Protein AF-A0A9X8M8G6-F1 (afdb_monomer_lite)

Radius of gyration: 17.36 Å; chains: 1; bounding box: 54×29×39 Å

Secondary structure (DSSP, 8-state):
---------------GGG---HHHHHHHHHHHHHHHTT--GGG--HHHHHHHHHHHHS--GGG-GGGTTS-HHHHHHHHHHHHHHHHHHHHH-----

Organism: NCBI:txid243924

pLDDT: mean 77.31, std 19.83, range [33.53, 93.44]

Foldseek 3Di:
DDDDDDDDPDPPDDPPVPCPDLVNLLVVVLVQLCVVVVHDPVPQFLVNLVVSLVCLVVDDQVVGPVCPPPDPVSSVVSSVVNNVVSVVCSVVDDPPD

Structure (mmCIF, N/CA/C/O backbone):
data_AF-A0A9X8M8G6-F1
#
_entry.id   AF-A0A9X8M8G6-F1
#
loop_
_atom_site.group_PDB
_atom_site.id
_atom_site.type_symbol
_atom_site.label_atom_id
_atom_site.label_alt_id
_atom_site.label_comp_id
_atom_site.label_asym_id
_atom_site.label_entity_id
_atom_site.label_seq_id
_atom_site.pdbx_PDB_ins_code
_atom_site.Cartn_x
_atom_site.Cartn_y
_atom_site.Cartn_z
_atom_site.occupancy
_atom_site.B_iso_or_equiv
_atom_site.auth_seq_id
_atom_site.auth_comp_id
_atom_site.auth_asym_id
_atom_site.auth_atom_id
_atom_site.pdbx_PDB_model_num
ATOM 1 N N . MET A 1 1 ? 42.079 -5.657 25.293 1.00 33.53 1 MET A N 1
ATOM 2 C CA . MET A 1 1 ? 41.922 -4.763 24.127 1.00 33.53 1 MET A CA 1
ATOM 3 C C . MET A 1 1 ? 40.610 -5.109 23.452 1.00 33.53 1 MET A C 1
ATOM 5 O O . MET A 1 1 ? 40.441 -6.247 23.036 1.00 33.53 1 MET A O 1
ATOM 9 N N . SER A 1 2 ? 39.675 -4.165 23.430 1.00 33.66 2 SER A N 1
ATOM 10 C CA . SER A 1 2 ? 38.363 -4.302 22.796 1.00 33.66 2 SER A CA 1
ATOM 11 C C . SER A 1 2 ? 38.504 -4.047 21.295 1.00 33.66 2 SER A C 1
ATOM 13 O O . SER A 1 2 ? 38.866 -2.939 20.911 1.00 33.66 2 SER A O 1
ATOM 15 N N . TYR A 1 3 ? 38.230 -5.040 20.449 1.00 37.53 3 TYR A N 1
ATOM 16 C CA . TYR A 1 3 ? 38.092 -4.819 19.007 1.00 37.53 3 TYR A CA 1
ATOM 17 C C . TYR A 1 3 ? 36.616 -4.569 18.698 1.00 37.53 3 TYR A C 1
ATOM 19 O O . TYR A 1 3 ? 35.810 -5.491 18.608 1.00 37.53 3 TYR A O 1
ATOM 27 N N . LEU A 1 4 ? 36.275 -3.283 18.620 1.00 39.28 4 LEU A N 1
ATOM 28 C CA . LEU A 1 4 ? 35.002 -2.783 18.116 1.00 39.28 4 LEU A CA 1
ATOM 29 C C . LEU A 1 4 ? 34.880 -3.044 16.606 1.00 39.28 4 LEU A C 1
ATOM 31 O O . LEU A 1 4 ? 35.831 -2.870 15.849 1.00 39.28 4 LEU A O 1
ATOM 35 N N . HIS A 1 5 ? 33.668 -3.446 16.232 1.00 37.75 5 HIS A N 1
ATOM 36 C CA . HIS A 1 5 ? 33.024 -3.492 14.919 1.00 37.75 5 HIS A CA 1
ATOM 37 C C . HIS A 1 5 ? 33.732 -2.814 13.734 1.00 37.75 5 HIS A C 1
ATOM 39 O O . HIS A 1 5 ? 33.836 -1.592 13.663 1.00 37.75 5 HIS A O 1
ATOM 45 N N . SER A 1 6 ? 34.027 -3.604 12.703 1.00 40.72 6 SER A N 1
ATOM 46 C CA . SER A 1 6 ? 34.124 -3.135 11.320 1.00 40.72 6 SER A CA 1
ATOM 47 C C . SER A 1 6 ? 32.791 -3.393 10.611 1.00 40.72 6 SER A C 1
ATOM 49 O O . SER A 1 6 ? 32.524 -4.481 10.105 1.00 40.72 6 SER A O 1
ATOM 51 N N . ALA A 1 7 ? 31.923 -2.379 10.596 1.00 46.12 7 ALA A N 1
ATOM 52 C CA . ALA A 1 7 ? 30.818 -2.320 9.644 1.00 46.12 7 ALA A CA 1
ATOM 53 C C . ALA A 1 7 ? 31.407 -2.139 8.229 1.00 46.12 7 ALA A C 1
ATOM 55 O O . ALA A 1 7 ? 32.243 -1.249 8.049 1.00 46.12 7 ALA A O 1
ATOM 56 N N . PRO A 1 8 ? 31.012 -2.930 7.214 1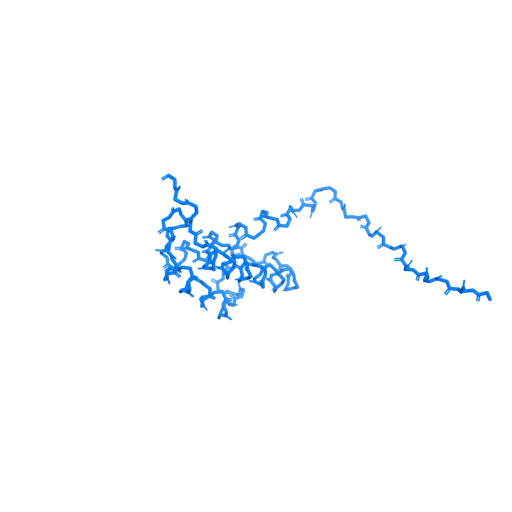.00 47.00 8 PRO A N 1
ATOM 57 C CA . PRO A 1 8 ? 31.474 -2.703 5.855 1.00 47.00 8 PRO A CA 1
ATOM 58 C C . PRO A 1 8 ? 30.831 -1.426 5.309 1.00 47.00 8 PRO A C 1
ATOM 60 O O . PRO A 1 8 ? 29.633 -1.365 5.031 1.00 47.00 8 PRO A O 1
ATOM 63 N N . SER A 1 9 ? 31.659 -0.405 5.136 1.00 47.25 9 SER A N 1
ATOM 64 C CA . SER A 1 9 ? 31.393 0.783 4.339 1.00 47.25 9 SER A CA 1
ATOM 65 C C . SER A 1 9 ? 31.277 0.401 2.859 1.00 47.25 9 SER A C 1
ATOM 67 O O . SER A 1 9 ? 32.257 0.453 2.120 1.00 47.25 9 SER A O 1
ATOM 69 N N . ILE A 1 10 ? 30.088 0.013 2.404 1.00 43.41 10 ILE A N 1
ATOM 70 C CA . ILE A 1 10 ? 29.760 0.012 0.973 1.00 43.41 10 ILE A CA 1
ATOM 71 C C . ILE A 1 10 ? 28.474 0.813 0.800 1.00 43.41 10 ILE A C 1
ATOM 73 O O . ILE A 1 10 ? 27.388 0.278 0.587 1.00 43.41 10 ILE A O 1
ATOM 77 N N . GLY A 1 11 ? 28.608 2.135 0.910 1.00 42.44 11 GLY A N 1
ATOM 78 C CA . GLY A 1 11 ? 27.642 3.047 0.316 1.00 42.44 11 GLY A CA 1
ATOM 79 C C . GLY A 1 11 ? 27.732 2.888 -1.197 1.00 42.44 11 GLY A C 1
ATOM 80 O O . GLY A 1 11 ? 28.617 3.459 -1.830 1.00 42.44 11 GLY A O 1
ATOM 81 N N . ARG A 1 12 ? 26.860 2.058 -1.781 1.00 46.09 12 ARG A N 1
ATOM 82 C CA . ARG A 1 12 ? 26.659 2.047 -3.232 1.00 46.09 12 ARG A CA 1
ATOM 83 C C . ARG A 1 12 ? 26.192 3.442 -3.637 1.00 46.09 12 ARG A C 1
ATOM 85 O O . ARG A 1 12 ? 25.161 3.905 -3.158 1.00 46.09 12 ARG A O 1
ATOM 92 N N . PHE A 1 13 ? 26.959 4.095 -4.503 1.00 46.56 13 PHE A N 1
ATOM 93 C CA . PHE A 1 13 ? 26.541 5.318 -5.176 1.00 46.56 13 PHE A CA 1
ATOM 94 C C . PHE A 1 13 ? 25.313 4.974 -6.029 1.00 46.56 13 PHE A C 1
ATOM 96 O O . PHE A 1 13 ? 25.424 4.249 -7.016 1.00 46.56 13 PHE A O 1
ATOM 103 N N . VAL A 1 14 ? 24.136 5.425 -5.603 1.00 47.53 14 VAL A N 1
ATOM 104 C CA . VAL A 1 14 ? 22.918 5.377 -6.414 1.00 47.53 14 VAL A CA 1
ATOM 105 C C . VAL A 1 14 ? 22.911 6.670 -7.236 1.00 47.53 14 VAL A C 1
ATOM 107 O O . VAL A 1 14 ? 23.076 7.742 -6.650 1.00 47.53 14 VAL A O 1
ATOM 110 N N . PRO A 1 15 ? 22.811 6.614 -8.576 1.00 46.03 15 PRO A N 1
ATOM 111 C CA . PRO A 1 15 ? 22.699 7.813 -9.403 1.00 46.03 15 PRO A CA 1
ATOM 112 C C . PRO A 1 15 ? 21.570 8.711 -8.886 1.00 46.03 15 PRO A C 1
ATOM 114 O O . PRO A 1 15 ? 20.503 8.209 -8.540 1.00 46.03 15 PRO A O 1
ATOM 117 N N . LYS A 1 16 ? 21.785 10.034 -8.840 1.00 44.25 16 LYS A N 1
ATOM 118 C CA . LYS A 1 16 ? 20.798 10.989 -8.295 1.00 44.25 16 LYS A CA 1
ATOM 119 C C . LYS A 1 16 ? 19.415 10.880 -8.937 1.00 44.25 16 LYS A C 1
ATOM 121 O O . LYS A 1 16 ? 18.417 11.081 -8.259 1.00 44.25 16 LYS A O 1
ATOM 126 N N . GLU A 1 17 ? 19.378 10.505 -10.208 1.00 43.62 17 GLU A N 1
ATOM 127 C CA . GLU A 1 17 ? 18.167 10.284 -11.004 1.00 43.62 17 GLU A CA 1
ATOM 128 C C . GLU A 1 17 ? 17.345 9.063 -10.545 1.00 43.62 17 GLU A C 1
ATOM 130 O O . GLU A 1 17 ? 16.186 8.933 -10.915 1.00 43.62 17 GLU A O 1
ATOM 135 N N . GLN A 1 18 ? 17.913 8.180 -9.716 1.00 49.28 18 GLN A N 1
ATOM 136 C CA . GLN A 1 18 ? 17.251 6.989 -9.166 1.00 49.28 18 GLN A CA 1
ATOM 137 C C . GLN A 1 18 ? 16.894 7.122 -7.677 1.00 49.28 18 GLN A C 1
ATOM 139 O O . GLN A 1 18 ? 16.367 6.178 -7.079 1.00 49.28 18 GLN A O 1
ATOM 144 N N . HIS A 1 19 ? 17.162 8.276 -7.058 1.00 49.69 19 HIS A N 1
ATOM 145 C CA . HIS A 1 19 ? 16.693 8.565 -5.706 1.00 49.69 19 HIS A CA 1
ATOM 146 C C . HIS A 1 19 ? 15.222 8.976 -5.743 1.00 49.69 19 HIS A C 1
ATOM 148 O O . HIS A 1 19 ? 14.897 10.148 -5.603 1.00 49.69 19 HIS A O 1
ATOM 154 N N . VAL A 1 20 ? 14.325 8.002 -5.891 1.00 56.81 20 VAL A N 1
ATOM 155 C CA . VAL A 1 20 ? 12.942 8.217 -5.459 1.00 56.81 20 VAL A CA 1
ATOM 156 C C . VAL A 1 20 ? 12.969 8.258 -3.937 1.00 56.81 20 VAL A C 1
ATOM 158 O O . VAL A 1 20 ? 13.453 7.313 -3.296 1.00 56.81 20 VAL A O 1
ATOM 161 N N . PHE A 1 21 ? 12.517 9.365 -3.350 1.00 68.19 21 PHE A N 1
ATOM 162 C CA . PHE A 1 21 ? 12.483 9.484 -1.901 1.00 68.19 21 PHE A CA 1
ATOM 163 C C . PHE A 1 21 ? 11.542 8.407 -1.361 1.00 68.19 21 PHE A C 1
ATOM 165 O O . PHE A 1 21 ? 10.451 8.194 -1.881 1.00 68.19 21 PHE A O 1
ATOM 172 N N . TRP A 1 22 ? 11.957 7.692 -0.315 1.00 70.69 22 TRP A N 1
ATOM 173 C CA . TRP A 1 22 ? 11.182 6.564 0.219 1.00 70.69 22 TRP A CA 1
ATOM 174 C C . TRP A 1 22 ? 9.724 6.943 0.540 1.00 70.69 22 TRP A C 1
ATOM 176 O O . TRP A 1 22 ? 8.813 6.155 0.302 1.00 70.69 22 TRP A O 1
ATOM 186 N N . GLY A 1 23 ? 9.501 8.179 1.001 1.00 75.69 23 GLY A N 1
ATOM 187 C CA . GLY A 1 23 ? 8.165 8.729 1.239 1.00 75.69 23 GLY A CA 1
ATOM 188 C C . GLY A 1 23 ? 7.324 8.929 -0.028 1.00 75.69 23 GLY A C 1
ATOM 189 O O . GLY A 1 23 ? 6.118 8.709 0.018 1.00 75.69 23 GLY A O 1
ATOM 190 N N . GLU A 1 24 ? 7.937 9.272 -1.164 1.00 84.00 24 GLU A N 1
ATOM 191 C CA . GLU A 1 24 ? 7.230 9.404 -2.447 1.00 84.00 24 GLU A CA 1
ATOM 192 C C . GLU A 1 24 ? 6.691 8.051 -2.903 1.00 84.00 24 GLU A C 1
ATOM 194 O O . GLU A 1 24 ? 5.517 7.964 -3.2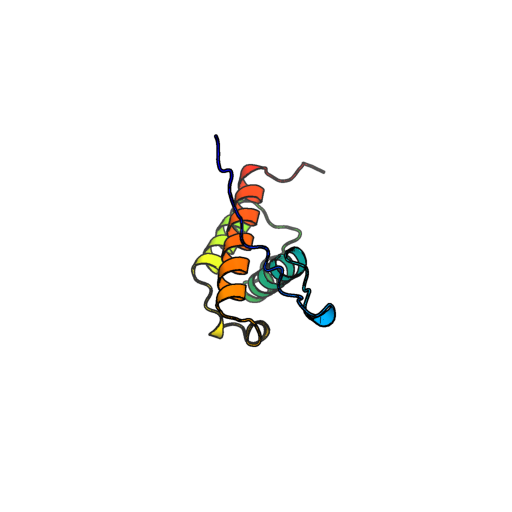37 1.00 84.00 24 GLU A O 1
ATOM 199 N N . ARG A 1 25 ? 7.482 6.973 -2.791 1.00 86.69 25 ARG A N 1
ATOM 200 C CA . ARG A 1 25 ? 7.013 5.612 -3.119 1.00 86.69 25 ARG A CA 1
ATOM 201 C C . ARG A 1 25 ? 5.874 5.148 -2.224 1.00 86.69 25 ARG A C 1
ATOM 203 O O . ARG A 1 25 ? 4.943 4.500 -2.687 1.00 86.69 25 ARG A O 1
ATOM 210 N N . VAL A 1 26 ? 5.951 5.452 -0.930 1.00 88.88 26 VAL A N 1
ATOM 211 C CA . VAL A 1 26 ? 4.875 5.120 0.014 1.00 88.88 26 VAL A CA 1
ATOM 212 C C . VAL A 1 26 ? 3.589 5.852 -0.370 1.00 88.88 26 VAL A C 1
ATOM 214 O O . VAL A 1 26 ? 2.528 5.233 -0.400 1.00 88.88 26 VAL A O 1
ATOM 217 N N . SER A 1 27 ? 3.693 7.143 -0.697 1.00 88.38 27 SER A N 1
ATOM 218 C CA . SER A 1 27 ? 2.563 7.955 -1.156 1.00 88.38 27 SER A CA 1
ATOM 219 C C . SER A 1 27 ? 1.990 7.435 -2.476 1.00 88.38 27 SER A C 1
ATOM 221 O O . SER A 1 27 ? 0.783 7.248 -2.584 1.00 88.38 27 SER A O 1
ATOM 223 N N . GLU A 1 28 ? 2.849 7.132 -3.449 1.00 92.00 28 GLU A N 1
ATOM 224 C CA . GLU A 1 28 ? 2.479 6.610 -4.767 1.00 92.00 28 GLU A CA 1
ATOM 225 C C . GLU A 1 28 ? 1.733 5.276 -4.655 1.00 92.00 28 GLU A C 1
ATOM 227 O O . GLU A 1 28 ? 0.620 5.150 -5.162 1.00 92.00 28 GLU A O 1
ATOM 232 N N . LEU A 1 29 ? 2.278 4.308 -3.908 1.00 93.31 29 LEU A N 1
ATOM 233 C CA . LEU A 1 29 ? 1.617 3.018 -3.708 1.00 93.31 29 LEU A CA 1
ATOM 234 C C . LEU A 1 29 ? 0.270 3.176 -2.990 1.00 93.31 29 LEU A C 1
ATOM 236 O O . LEU A 1 29 ? -0.714 2.551 -3.383 1.00 93.31 29 LEU A O 1
ATOM 240 N N . LEU A 1 30 ? 0.194 4.026 -1.960 1.00 92.38 30 LEU A N 1
ATOM 241 C CA . LEU A 1 30 ? -1.069 4.297 -1.269 1.00 92.38 30 LEU A CA 1
ATOM 242 C C . LEU A 1 30 ? -2.105 4.934 -2.196 1.00 92.38 30 LEU A C 1
ATOM 244 O O . LEU A 1 30 ? -3.270 4.556 -2.130 1.00 92.38 30 LEU A O 1
ATOM 248 N N . GLN A 1 31 ? -1.698 5.864 -3.062 1.00 92.56 31 GLN A N 1
ATOM 249 C CA . GLN A 1 31 ? -2.586 6.499 -4.036 1.00 92.56 31 GLN A CA 1
ATOM 250 C C . GLN A 1 31 ? -3.111 5.494 -5.060 1.00 92.56 31 GLN A C 1
ATOM 252 O O . GLN A 1 31 ? -4.319 5.447 -5.280 1.00 92.56 31 GLN A O 1
ATOM 257 N N . ILE A 1 32 ? -2.241 4.658 -5.630 1.00 93.38 32 ILE A N 1
ATOM 258 C CA . ILE A 1 32 ? -2.627 3.630 -6.608 1.00 93.38 32 ILE A CA 1
ATOM 259 C C . ILE A 1 32 ? -3.679 2.690 -6.012 1.00 93.38 32 ILE A C 1
ATOM 261 O O . ILE A 1 32 ? -4.745 2.479 -6.599 1.00 93.38 32 ILE A O 1
ATOM 265 N N . VAL A 1 33 ? -3.420 2.165 -4.812 1.00 92.81 33 VAL A N 1
ATOM 266 C CA . VAL A 1 33 ? -4.343 1.239 -4.142 1.00 92.81 33 VAL A CA 1
ATOM 267 C C . VAL A 1 33 ? -5.630 1.952 -3.729 1.00 92.81 33 VAL A C 1
ATOM 269 O O . VAL A 1 33 ? -6.716 1.406 -3.912 1.00 92.81 33 VAL A O 1
ATOM 272 N N . ALA A 1 34 ? -5.540 3.182 -3.222 1.00 91.88 34 ALA A N 1
ATOM 273 C CA . ALA A 1 34 ? -6.715 3.952 -2.840 1.00 91.88 34 ALA A CA 1
ATOM 274 C C . ALA A 1 34 ? -7.633 4.227 -4.034 1.00 91.88 34 ALA A C 1
ATOM 276 O O . ALA A 1 34 ? -8.825 3.945 -3.952 1.00 91.88 34 ALA A O 1
ATOM 277 N N . ILE A 1 35 ? -7.086 4.697 -5.157 1.00 92.12 35 ILE A N 1
ATOM 278 C CA . ILE A 1 35 ? -7.853 4.977 -6.377 1.00 92.12 35 ILE A CA 1
ATOM 279 C C . ILE A 1 35 ? -8.509 3.698 -6.900 1.00 92.12 35 ILE A C 1
ATOM 281 O O . ILE A 1 35 ? -9.709 3.690 -7.173 1.00 92.12 35 ILE A O 1
ATOM 285 N N . SER A 1 36 ? -7.748 2.606 -6.971 1.00 91.81 36 SER A N 1
ATOM 286 C CA . SER A 1 36 ? -8.227 1.332 -7.520 1.00 91.81 36 SER A CA 1
ATOM 287 C C . SER A 1 36 ? -9.378 0.720 -6.719 1.00 91.81 36 SER A C 1
ATOM 289 O O . SER A 1 36 ? -10.217 0.023 -7.282 1.00 91.81 36 SER A O 1
ATOM 291 N N . HIS A 1 37 ? -9.445 1.004 -5.415 1.00 91.38 37 HIS A N 1
ATOM 292 C CA . HIS A 1 37 ? -10.470 0.475 -4.509 1.00 91.38 37 HIS A CA 1
ATOM 293 C C . HIS A 1 37 ? -11.461 1.542 -4.008 1.00 91.38 37 HIS A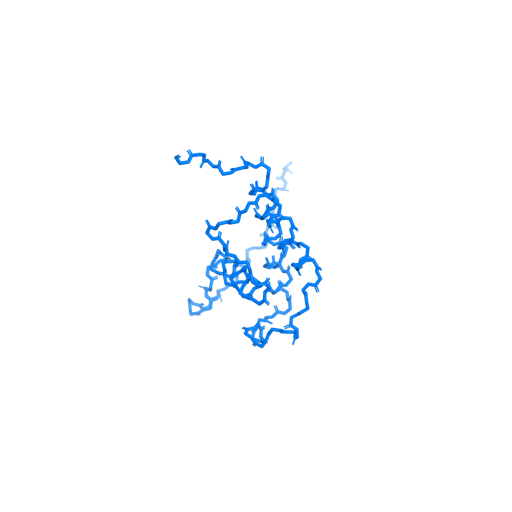 C 1
ATOM 295 O O . HIS A 1 37 ? -12.267 1.268 -3.119 1.00 91.38 37 HIS A O 1
ATOM 301 N N . GLY A 1 38 ? -11.431 2.751 -4.580 1.00 91.06 38 GLY A N 1
ATOM 302 C CA . GLY A 1 38 ? -12.393 3.821 -4.293 1.00 91.06 38 GLY A CA 1
ATOM 303 C C . GLY A 1 38 ? -12.249 4.483 -2.917 1.00 91.06 38 GLY A C 1
ATOM 304 O O . GLY A 1 38 ? -13.242 4.946 -2.353 1.00 91.06 38 GLY A O 1
ATOM 305 N N . PHE A 1 39 ? -11.041 4.530 -2.358 1.00 91.50 39 PHE A N 1
ATOM 306 C CA . PHE A 1 39 ? -10.747 5.253 -1.122 1.00 91.50 39 PHE A CA 1
ATOM 307 C C . PHE A 1 39 ? -10.359 6.709 -1.387 1.00 91.50 39 PHE A C 1
ATOM 309 O O . PHE A 1 39 ? -9.572 7.013 -2.280 1.00 91.50 39 PHE A O 1
ATOM 316 N N . ASP A 1 40 ? -10.847 7.602 -0.529 1.00 89.44 40 ASP A N 1
ATOM 317 C CA . ASP A 1 40 ? -10.390 8.989 -0.453 1.00 89.44 40 ASP A CA 1
ATOM 318 C C . ASP A 1 40 ? -9.369 9.126 0.684 1.00 89.44 40 ASP A C 1
ATOM 320 O O . ASP A 1 40 ? -9.739 9.138 1.862 1.00 89.44 40 ASP A O 1
ATOM 324 N N . LEU A 1 41 ? -8.083 9.239 0.328 1.00 84.88 41 LEU A N 1
ATOM 325 C CA . LEU A 1 41 ? -6.981 9.368 1.288 1.00 84.88 41 LEU A CA 1
ATOM 326 C C . LEU A 1 41 ? -7.112 10.586 2.216 1.00 84.88 41 LEU A C 1
ATOM 328 O O . LEU A 1 41 ? -6.642 10.531 3.349 1.00 84.88 41 LEU A O 1
ATOM 332 N N . MET A 1 42 ? -7.781 11.658 1.782 1.00 82.69 42 MET A N 1
ATOM 333 C CA . MET A 1 42 ? -7.970 12.872 2.588 1.00 82.69 42 MET A CA 1
ATOM 334 C C . MET A 1 42 ? -9.088 12.727 3.621 1.00 82.69 42 MET A C 1
ATOM 336 O O . MET A 1 42 ? -9.172 13.511 4.566 1.00 82.69 42 MET A O 1
ATOM 340 N N . ARG A 1 43 ? -9.969 11.741 3.437 1.00 82.81 43 ARG A N 1
ATOM 341 C CA . ARG A 1 43 ? -11.138 11.492 4.291 1.00 82.81 43 ARG A CA 1
ATOM 342 C C . ARG A 1 43 ? -11.098 10.113 4.934 1.00 82.81 43 ARG A C 1
ATOM 344 O O . ARG A 1 43 ? -12.134 9.602 5.361 1.00 82.81 43 ARG A O 1
ATOM 351 N N . LEU A 1 44 ? -9.914 9.511 4.998 1.00 83.94 44 LEU A N 1
ATOM 352 C CA . LEU A 1 44 ? -9.730 8.188 5.565 1.00 83.94 44 LEU A CA 1
ATOM 353 C C . LEU A 1 44 ? -10.074 8.216 7.063 1.00 83.94 44 LEU A C 1
ATOM 355 O O . LEU A 1 44 ? -9.463 8.940 7.836 1.00 83.94 44 LEU A O 1
ATOM 359 N N . GLY A 1 45 ? -11.070 7.446 7.492 1.00 84.50 45 GLY A N 1
ATOM 360 C CA . GLY A 1 45 ? -11.278 7.140 8.906 1.00 84.50 45 GLY A CA 1
ATOM 361 C C . GLY A 1 45 ? -10.445 5.931 9.334 1.00 84.50 45 GLY A C 1
ATOM 362 O O . GLY A 1 45 ? -9.845 5.243 8.509 1.00 84.50 45 GLY A O 1
ATOM 363 N N . ALA A 1 46 ? -10.443 5.608 10.631 1.00 83.81 46 ALA A N 1
ATOM 364 C CA . ALA A 1 46 ? -9.749 4.415 11.133 1.00 83.81 46 ALA A CA 1
ATOM 365 C C . ALA A 1 46 ? -10.288 3.106 10.508 1.00 83.81 46 ALA A C 1
ATOM 367 O O . ALA A 1 46 ? -9.529 2.176 10.251 1.00 83.81 46 ALA A O 1
ATOM 368 N N . SER A 1 47 ? -11.592 3.043 10.214 1.00 86.62 47 SER A N 1
ATOM 369 C CA . SER A 1 47 ? -12.220 1.889 9.551 1.00 86.62 47 SER A CA 1
ATOM 370 C C . SER A 1 47 ? -11.801 1.766 8.082 1.00 86.62 47 SER A C 1
ATOM 372 O O . SER A 1 47 ? -11.516 0.674 7.589 1.00 86.62 47 SER A O 1
ATOM 374 N N . GLU A 1 48 ? -11.738 2.884 7.359 1.00 89.12 48 GLU A N 1
ATOM 375 C CA . GLU A 1 48 ? -11.213 2.952 5.997 1.00 89.12 48 GLU A CA 1
ATOM 376 C C . GLU A 1 48 ? -9.722 2.595 5.955 1.00 89.12 48 GLU A C 1
ATOM 378 O O . GLU A 1 48 ? -9.324 1.819 5.092 1.00 89.12 48 GLU A O 1
ATOM 383 N N . ALA A 1 49 ? -8.922 3.074 6.915 1.00 89.12 49 ALA A N 1
ATOM 384 C CA . ALA A 1 49 ? -7.504 2.729 7.055 1.00 89.12 49 ALA A CA 1
ATOM 385 C C . ALA A 1 49 ? -7.298 1.226 7.226 1.00 89.12 49 ALA A C 1
ATOM 387 O O . ALA A 1 49 ? -6.447 0.634 6.562 1.00 89.12 49 ALA A O 1
ATOM 388 N N . TYR A 1 50 ? -8.122 0.596 8.064 1.00 90.50 50 TYR A N 1
ATOM 389 C CA . TYR A 1 50 ? -8.077 -0.845 8.270 1.00 90.50 50 TYR A CA 1
ATOM 390 C C . TYR A 1 50 ? -8.409 -1.617 6.987 1.00 90.50 50 TYR A C 1
ATOM 392 O O . TYR A 1 50 ? -7.708 -2.565 6.630 1.00 90.50 50 TYR A O 1
ATOM 400 N N . ARG A 1 51 ? -9.447 -1.188 6.255 1.00 92.12 51 ARG A N 1
ATOM 401 C CA . ARG A 1 51 ? -9.817 -1.796 4.968 1.00 92.12 51 ARG A CA 1
ATOM 402 C C . ARG A 1 51 ? -8.718 -1.616 3.919 1.00 92.12 51 ARG A C 1
ATOM 404 O O . ARG A 1 51 ? -8.346 -2.591 3.274 1.00 92.12 51 ARG A O 1
ATOM 411 N N . LEU A 1 52 ? -8.152 -0.414 3.797 1.00 92.81 52 LEU A N 1
ATOM 412 C CA . LEU A 1 52 ? -7.051 -0.116 2.876 1.00 92.81 52 LEU A CA 1
ATOM 413 C C . LEU A 1 52 ? -5.801 -0.952 3.190 1.00 92.81 52 LEU A C 1
ATOM 415 O O . LEU A 1 52 ? -5.177 -1.503 2.285 1.00 92.81 52 LEU A O 1
ATOM 419 N N . LYS A 1 53 ? -5.475 -1.127 4.476 1.00 93.44 53 LYS A N 1
ATOM 420 C CA . LYS A 1 53 ? -4.416 -2.042 4.917 1.00 93.44 53 LYS A CA 1
ATOM 421 C C . LYS A 1 53 ? -4.695 -3.486 4.481 1.00 93.44 53 LYS A C 1
ATOM 423 O O . LYS A 1 53 ? -3.774 -4.164 4.039 1.00 93.44 53 LYS A O 1
ATOM 428 N N . GLY A 1 54 ? -5.942 -3.950 4.572 1.00 93.12 54 GLY A N 1
ATOM 429 C CA . GLY A 1 54 ? -6.339 -5.276 4.087 1.00 93.12 54 GLY A CA 1
ATOM 430 C C . GLY A 1 54 ? -6.047 -5.475 2.596 1.00 93.12 54 GLY A C 1
ATOM 431 O O . GLY A 1 54 ? -5.492 -6.503 2.219 1.00 93.12 54 GLY A O 1
ATOM 432 N N . PHE A 1 55 ? -6.319 -4.467 1.763 1.00 93.25 55 PHE A N 1
ATOM 433 C CA . PHE A 1 55 ? -5.962 -4.510 0.341 1.00 93.25 55 PHE A CA 1
ATOM 434 C C . PHE A 1 55 ? -4.451 -4.532 0.114 1.00 93.25 55 PHE A C 1
ATOM 436 O O . PHE A 1 55 ? -3.977 -5.275 -0.739 1.00 93.25 55 PHE A O 1
ATOM 443 N N . LEU A 1 56 ? -3.675 -3.788 0.910 1.00 92.94 56 LEU A N 1
ATOM 444 C CA . LEU A 1 56 ? -2.212 -3.872 0.871 1.00 92.94 56 LEU A CA 1
ATOM 445 C C . LEU A 1 56 ? -1.694 -5.266 1.262 1.00 92.94 56 LEU A C 1
ATOM 447 O O . LEU A 1 56 ? -0.663 -5.694 0.748 1.00 92.94 56 LEU A O 1
ATOM 451 N N . ASP A 1 57 ? -2.385 -5.988 2.146 1.00 90.19 57 ASP A N 1
ATOM 452 C CA . ASP A 1 57 ? -1.983 -7.334 2.571 1.00 90.19 57 ASP A CA 1
ATOM 453 C C . ASP A 1 57 ? -2.119 -8.364 1.441 1.00 90.19 57 ASP A C 1
ATOM 455 O O . ASP A 1 57 ? -1.257 -9.238 1.297 1.00 90.19 57 ASP A O 1
ATOM 459 N N . THR A 1 58 ? -3.147 -8.217 0.605 1.00 90.56 58 THR A N 1
ATOM 460 C CA . THR A 1 58 ? -3.431 -9.100 -0.538 1.00 90.56 58 THR A CA 1
ATOM 461 C C . THR A 1 58 ? -2.943 -8.546 -1.874 1.00 90.56 58 THR A C 1
ATOM 463 O O . THR A 1 58 ? -3.224 -9.138 -2.906 1.00 90.56 58 THR A O 1
ATOM 466 N N . LEU A 1 59 ? -2.247 -7.407 -1.870 1.00 91.25 59 LEU A N 1
ATOM 467 C CA . LEU A 1 59 ? -1.807 -6.729 -3.085 1.00 91.25 59 LEU A CA 1
ATOM 468 C C . LEU A 1 59 ? -0.791 -7.578 -3.856 1.00 91.25 59 LEU A C 1
ATOM 470 O O . LEU A 1 59 ? 0.304 -7.836 -3.340 1.00 91.25 59 LEU A O 1
ATOM 474 N N . GLU A 1 60 ? -1.120 -7.932 -5.095 1.00 91.38 60 GLU A N 1
ATOM 475 C CA . GLU A 1 60 ? -0.192 -8.528 -6.053 1.00 91.38 60 GLU A CA 1
ATOM 476 C C . GLU A 1 60 ? 0.251 -7.468 -7.065 1.00 91.38 60 GLU A C 1
ATOM 478 O O . GLU A 1 60 ? -0.566 -6.742 -7.618 1.00 91.38 60 GLU A O 1
ATOM 483 N N . GLN A 1 61 ? 1.558 -7.355 -7.316 1.00 89.62 61 GLN A N 1
ATOM 484 C CA . GLN A 1 61 ? 2.107 -6.312 -8.194 1.00 89.62 61 GLN A CA 1
ATOM 485 C C . GLN A 1 61 ? 1.564 -6.397 -9.629 1.00 89.62 61 GLN A C 1
ATOM 487 O O . GLN A 1 61 ? 1.366 -5.373 -10.273 1.00 89.62 61 GLN A O 1
ATOM 492 N N . ASN A 1 62 ? 1.292 -7.612 -10.112 1.00 90.94 62 ASN A N 1
ATOM 493 C CA . ASN A 1 62 ? 0.827 -7.865 -11.477 1.00 90.94 62 ASN A CA 1
ATOM 494 C C . ASN A 1 62 ? -0.567 -7.295 -11.766 1.00 90.94 62 ASN A C 1
ATOM 496 O O . ASN A 1 62 ? -0.908 -7.106 -12.932 1.00 90.94 62 ASN A O 1
ATOM 500 N N . ASP A 1 63 ? -1.347 -6.999 -10.726 1.00 89.94 63 ASP A N 1
ATOM 501 C CA . ASP A 1 63 ? -2.674 -6.398 -10.868 1.00 89.94 63 ASP A CA 1
ATOM 502 C C . ASP A 1 63 ? -2.603 -4.888 -11.157 1.00 89.94 63 ASP A C 1
ATOM 504 O O . ASP A 1 63 ? -3.618 -4.276 -11.490 1.00 89.94 63 ASP A O 1
ATOM 508 N N . TYR A 1 64 ? -1.411 -4.285 -11.050 1.00 89.75 64 TYR A N 1
ATOM 509 C CA . TYR A 1 64 ? -1.190 -2.842 -11.129 1.00 89.75 64 TYR A CA 1
ATOM 510 C C . TYR A 1 64 ? -0.113 -2.517 -12.170 1.00 89.75 64 TYR A C 1
ATOM 512 O O . TYR A 1 64 ? 1.082 -2.521 -11.850 1.00 89.75 64 TYR A O 1
ATOM 520 N N . PRO A 1 65 ? -0.503 -2.217 -13.423 1.00 90.69 65 PRO A N 1
ATOM 521 C CA . PRO A 1 65 ? 0.430 -1.862 -14.492 1.00 90.69 65 PRO A CA 1
ATOM 522 C C . PRO A 1 65 ? 1.368 -0.698 -14.142 1.00 90.69 65 PRO A C 1
ATOM 524 O O . PRO A 1 65 ? 2.511 -0.670 -14.590 1.00 90.69 65 PRO A O 1
ATOM 527 N N . GLU A 1 66 ? 0.916 0.237 -13.307 1.00 89.94 66 GLU A N 1
ATOM 528 C CA . GLU A 1 66 ? 1.676 1.388 -12.806 1.00 89.94 66 GLU A CA 1
ATOM 529 C C . GLU A 1 66 ? 2.896 0.975 -11.972 1.00 89.94 66 GLU A C 1
ATOM 531 O O . GLU A 1 66 ? 3.854 1.733 -11.836 1.00 89.94 66 GLU A O 1
ATOM 536 N N . LEU A 1 67 ? 2.879 -0.243 -11.430 1.00 90.19 67 LEU A N 1
ATOM 537 C CA . LEU A 1 67 ? 3.948 -0.800 -10.613 1.00 90.19 67 LEU A CA 1
ATOM 538 C C . LEU A 1 67 ? 4.866 -1.734 -11.410 1.00 90.19 67 LEU A C 1
ATOM 540 O O . LEU A 1 67 ? 5.776 -2.313 -10.824 1.00 90.19 67 LEU A O 1
ATOM 544 N N . ALA A 1 68 ? 4.671 -1.904 -12.722 1.00 88.81 68 ALA A N 1
ATOM 545 C CA . ALA A 1 68 ? 5.427 -2.871 -13.526 1.00 88.81 68 ALA A CA 1
ATOM 546 C C . ALA A 1 68 ? 6.949 -2.631 -13.500 1.00 88.81 68 ALA A C 1
ATOM 548 O O . ALA A 1 68 ? 7.728 -3.582 -13.501 1.00 88.81 68 ALA A O 1
ATOM 549 N N . ASP A 1 69 ? 7.374 -1.368 -13.407 1.00 87.25 69 ASP A N 1
ATOM 550 C CA . ASP A 1 69 ? 8.794 -0.989 -13.370 1.00 87.25 69 ASP A CA 1
ATOM 551 C C . ASP A 1 69 ? 9.426 -1.119 -11.973 1.00 87.25 69 ASP A C 1
ATOM 553 O O . ASP A 1 69 ? 10.627 -0.890 -11.780 1.00 87.25 69 ASP A O 1
ATOM 557 N N . TRP A 1 70 ? 8.635 -1.476 -10.960 1.00 88.44 70 TRP A N 1
ATOM 558 C CA . TRP A 1 70 ? 9.134 -1.631 -9.606 1.00 88.44 70 TRP A CA 1
ATOM 559 C C . TRP A 1 70 ? 9.817 -2.984 -9.452 1.00 88.44 70 TRP A C 1
ATOM 561 O O . TRP A 1 70 ? 9.276 -4.037 -9.766 1.00 88.44 70 TRP A O 1
ATOM 571 N N . ASN A 1 71 ? 11.019 -2.977 -8.886 1.00 89.19 71 ASN A N 1
ATOM 572 C CA . ASN A 1 71 ? 11.652 -4.219 -8.463 1.00 89.19 71 ASN A CA 1
ATOM 573 C C . ASN A 1 71 ? 10.834 -4.877 -7.332 1.00 89.19 71 ASN A C 1
ATOM 575 O O . ASN A 1 71 ? 10.470 -4.185 -6.380 1.00 89.19 71 ASN A O 1
ATOM 579 N N . ASP A 1 72 ? 10.652 -6.200 -7.360 1.00 87.06 72 ASP A N 1
ATOM 580 C CA . ASP A 1 72 ? 9.900 -6.970 -6.350 1.00 87.06 72 ASP A CA 1
ATOM 581 C C . ASP A 1 72 ? 10.277 -6.621 -4.904 1.00 87.06 72 ASP A C 1
ATOM 583 O O . ASP A 1 72 ? 9.425 -6.501 -4.022 1.00 87.06 72 ASP A O 1
ATOM 587 N N . ARG A 1 73 ? 11.574 -6.420 -4.633 1.00 85.81 73 ARG A N 1
ATOM 588 C CA . ARG A 1 73 ? 12.057 -6.054 -3.297 1.00 85.81 73 ARG A CA 1
ATOM 589 C C . ARG A 1 73 ? 11.609 -4.652 -2.906 1.00 85.81 73 ARG A C 1
ATOM 591 O O . ARG A 1 73 ? 11.268 -4.424 -1.748 1.00 85.81 73 ARG A O 1
ATOM 598 N N . VAL A 1 74 ? 11.645 -3.713 -3.851 1.00 87.00 74 VAL A N 1
ATOM 599 C CA . VAL A 1 74 ? 11.151 -2.349 -3.639 1.00 87.00 74 VAL A CA 1
ATOM 600 C C . VAL A 1 74 ? 9.660 -2.403 -3.345 1.00 87.00 74 VAL A C 1
ATOM 602 O O . VAL A 1 74 ? 9.251 -1.915 -2.297 1.00 87.00 74 VAL A O 1
ATOM 605 N N . PHE A 1 75 ? 8.885 -3.070 -4.200 1.00 90.25 75 PHE A N 1
ATOM 606 C CA . PHE A 1 75 ? 7.448 -3.244 -4.018 1.00 90.25 75 PHE A CA 1
ATOM 607 C C . PHE A 1 75 ? 7.113 -3.857 -2.653 1.00 90.25 75 PHE A C 1
ATOM 609 O O . PHE A 1 75 ? 6.356 -3.268 -1.881 1.00 90.25 75 PHE A O 1
ATOM 616 N N . ALA A 1 76 ? 7.749 -4.973 -2.287 1.00 90.12 76 ALA A N 1
ATOM 617 C CA . ALA A 1 76 ? 7.509 -5.642 -1.012 1.00 90.12 76 ALA A CA 1
ATOM 618 C C . ALA A 1 76 ? 7.834 -4.755 0.203 1.00 90.12 76 ALA A C 1
ATOM 620 O O . ALA A 1 76 ? 7.049 -4.689 1.154 1.00 90.12 76 ALA A O 1
ATOM 621 N N . CYS A 1 77 ? 8.972 -4.053 0.186 1.00 90.06 77 CYS A N 1
ATOM 622 C CA . CYS A 1 77 ? 9.368 -3.173 1.284 1.00 90.06 77 CYS A CA 1
ATOM 623 C C . CYS A 1 77 ? 8.485 -1.917 1.375 1.00 90.06 77 CYS A C 1
ATOM 625 O O . CYS A 1 77 ? 8.141 -1.493 2.483 1.00 90.06 77 CYS A O 1
ATOM 627 N N . THR A 1 78 ? 8.086 -1.335 0.241 1.00 91.44 78 THR A N 1
ATOM 628 C CA . THR A 1 78 ? 7.165 -0.193 0.215 1.00 91.44 78 THR A CA 1
ATOM 629 C C . THR A 1 78 ? 5.787 -0.608 0.720 1.00 91.44 78 THR A C 1
ATOM 631 O O . THR A 1 78 ? 5.268 0.039 1.623 1.00 91.44 78 THR A O 1
ATOM 634 N N . ARG A 1 79 ? 5.251 -1.748 0.262 1.00 93.44 79 ARG A N 1
ATOM 635 C CA . ARG A 1 79 ? 3.984 -2.324 0.740 1.00 93.44 79 ARG A CA 1
ATOM 636 C C . ARG A 1 79 ? 3.976 -2.535 2.252 1.00 93.44 79 ARG A C 1
ATOM 638 O O . ARG A 1 79 ? 3.023 -2.148 2.926 1.00 93.44 79 ARG A O 1
ATOM 645 N N . LEU A 1 80 ? 5.056 -3.096 2.801 1.00 91.44 80 LEU A N 1
ATOM 646 C CA . LEU A 1 80 ? 5.209 -3.258 4.249 1.00 91.44 80 LEU A CA 1
ATOM 647 C C . LEU A 1 80 ? 5.230 -1.908 4.977 1.00 91.44 80 LEU A C 1
ATOM 649 O O . LEU A 1 80 ? 4.612 -1.770 6.028 1.00 91.44 80 LEU A O 1
ATOM 653 N N . THR A 1 81 ? 5.908 -0.908 4.413 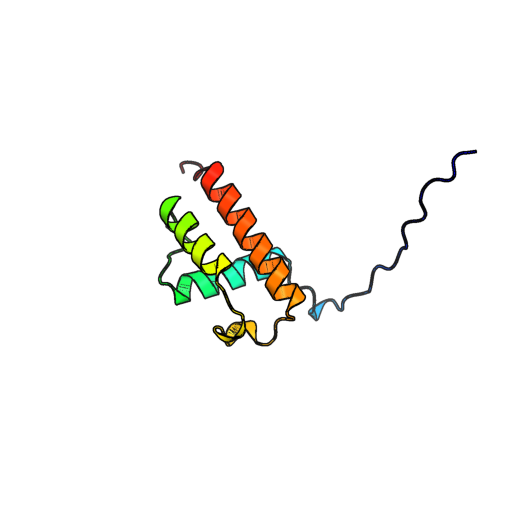1.00 90.88 81 THR A N 1
ATOM 654 C CA . THR A 1 81 ? 5.953 0.435 5.006 1.00 90.88 81 THR A CA 1
ATOM 655 C C . THR A 1 81 ? 4.572 1.080 5.014 1.00 90.88 81 THR A C 1
ATOM 657 O O . THR A 1 81 ? 4.140 1.540 6.064 1.00 90.88 81 THR A O 1
ATOM 660 N N . CYS A 1 82 ? 3.842 1.046 3.895 1.00 91.94 82 CYS A N 1
ATOM 661 C CA . CYS A 1 82 ? 2.475 1.564 3.811 1.00 91.94 82 CYS A CA 1
ATOM 662 C C . CYS A 1 82 ? 1.568 0.950 4.889 1.00 91.94 82 CYS A C 1
ATOM 664 O O . CYS A 1 82 ? 0.805 1.668 5.528 1.00 91.94 82 CYS A O 1
ATOM 666 N N . ARG A 1 83 ? 1.690 -0.361 5.145 1.00 91.81 83 ARG A N 1
ATOM 667 C CA . ARG A 1 83 ? 0.948 -1.028 6.226 1.00 91.81 83 ARG A CA 1
ATOM 668 C C . ARG A 1 83 ? 1.277 -0.453 7.600 1.00 91.81 83 ARG A C 1
ATOM 670 O O . ARG A 1 83 ? 0.361 -0.149 8.352 1.00 91.81 83 ARG A O 1
ATOM 677 N N . VAL A 1 84 ? 2.563 -0.318 7.919 1.00 89.94 84 VAL A N 1
ATOM 678 C CA . VAL A 1 84 ? 3.015 0.204 9.218 1.00 89.94 84 VAL A CA 1
ATOM 679 C C . VAL A 1 84 ? 2.559 1.651 9.409 1.00 89.94 84 VAL A C 1
ATOM 681 O O . VAL A 1 84 ? 2.107 2.007 10.492 1.00 89.94 84 VAL A O 1
ATOM 684 N N . GLU A 1 85 ? 2.626 2.480 8.367 1.00 87.44 85 GLU A N 1
ATOM 685 C CA . GLU A 1 85 ? 2.150 3.866 8.438 1.00 87.44 85 GLU A CA 1
ATOM 686 C C . GLU A 1 85 ? 0.629 3.943 8.640 1.00 87.44 85 GLU A C 1
ATOM 688 O O . GLU A 1 85 ? 0.164 4.726 9.466 1.00 87.44 85 GLU A O 1
ATOM 693 N N . LEU A 1 86 ? -0.155 3.080 7.983 1.00 88.62 86 LEU A N 1
ATOM 694 C CA . LEU A 1 86 ? -1.596 2.985 8.247 1.00 88.62 86 LEU A CA 1
ATOM 695 C C . LEU A 1 86 ? -1.894 2.486 9.667 1.00 88.62 86 LEU A C 1
ATOM 697 O O . LEU A 1 86 ? -2.836 2.961 10.294 1.00 88.62 86 LEU A O 1
ATOM 701 N N . GLU A 1 87 ? -1.107 1.549 10.198 1.00 89.38 87 GLU A N 1
ATOM 702 C CA . GLU A 1 87 ? -1.239 1.086 11.585 1.00 89.38 87 GLU A CA 1
ATOM 703 C C . GLU A 1 87 ? -0.978 2.206 12.590 1.00 89.38 87 GLU A C 1
ATOM 705 O O . GLU A 1 87 ?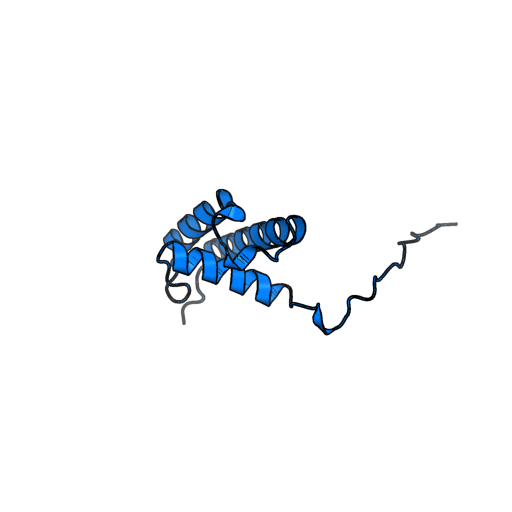 -1.786 2.400 13.498 1.00 89.38 87 GLU A O 1
ATOM 710 N N . LYS A 1 88 ? 0.085 2.992 12.394 1.00 85.44 88 LYS A N 1
ATOM 711 C CA . LYS A 1 88 ? 0.343 4.191 13.203 1.00 85.44 88 LYS A CA 1
ATOM 712 C C . LYS A 1 88 ? -0.820 5.171 13.114 1.00 85.44 88 LYS A C 1
ATOM 714 O O . LYS A 1 88 ? -1.341 5.579 14.146 1.00 85.44 88 LYS A O 1
ATOM 719 N N . TYR A 1 89 ? -1.291 5.460 11.901 1.00 83.56 89 TYR A N 1
ATOM 720 C CA . TYR A 1 89 ? -2.430 6.345 11.670 1.00 83.56 89 TYR A CA 1
ATOM 721 C C . TYR A 1 89 ? -3.695 5.893 12.424 1.00 83.56 89 TYR A C 1
ATOM 723 O O . TYR A 1 89 ? -4.379 6.704 13.048 1.00 83.56 89 TYR A O 1
ATOM 731 N N . MET A 1 90 ? -3.992 4.589 12.417 1.00 86.38 90 MET A N 1
ATOM 732 C CA . MET A 1 90 ? -5.132 4.015 13.142 1.00 86.38 90 MET A CA 1
ATOM 733 C C . MET A 1 90 ? -5.003 4.135 14.667 1.00 86.38 90 MET A C 1
ATOM 735 O O . MET A 1 90 ? -6.017 4.293 15.345 1.00 86.38 90 MET A O 1
ATOM 739 N N . LEU A 1 91 ? -3.783 4.028 15.203 1.00 83.56 91 LEU A N 1
ATOM 740 C CA . LEU A 1 91 ? -3.508 4.074 16.642 1.00 83.56 91 LEU A CA 1
ATOM 741 C C . LEU A 1 91 ? -3.448 5.502 17.188 1.00 83.56 91 LEU A C 1
ATOM 743 O O . LEU A 1 91 ? -3.922 5.758 18.292 1.00 83.56 91 LEU A O 1
ATOM 747 N N . GLU A 1 92 ? -2.857 6.418 16.427 1.00 81.00 92 GLU A N 1
ATOM 748 C CA . GLU A 1 92 ? -2.693 7.817 16.825 1.00 81.00 92 GLU A CA 1
ATOM 749 C C . GLU A 1 92 ? -4.016 8.588 16.708 1.00 81.00 92 GLU A C 1
ATOM 751 O O . GLU A 1 92 ? -4.266 9.509 17.487 1.00 81.00 92 GLU A O 1
ATOM 756 N N . GLY A 1 93 ? -4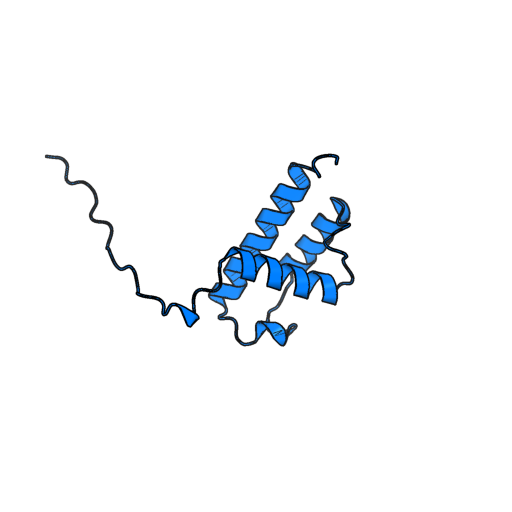.899 8.168 15.791 1.00 59.41 93 GLY A N 1
ATOM 757 C CA . GLY A 1 93 ? -6.099 8.917 15.429 1.00 59.41 93 GLY A CA 1
ATOM 758 C C . GLY A 1 93 ? -5.740 10.250 14.761 1.00 59.41 93 GLY A C 1
ATOM 759 O O . GLY A 1 93 ? -4.638 10.772 14.916 1.00 59.41 93 GLY A O 1
ATOM 760 N N . MET A 1 94 ? -6.657 10.840 13.987 1.00 52.47 94 MET A N 1
ATOM 761 C CA . MET A 1 94 ? -6.378 12.171 13.436 1.00 52.47 94 MET A CA 1
ATOM 762 C C . MET A 1 94 ? -6.154 13.172 14.580 1.00 52.47 94 MET A C 1
ATOM 764 O O . MET A 1 94 ? -7.004 13.233 15.481 1.00 52.47 94 MET A O 1
ATOM 768 N N . PRO A 1 95 ? -5.096 14.009 14.546 1.00 52.06 95 PRO A N 1
ATOM 769 C CA . PRO A 1 95 ? -5.113 15.230 15.331 1.00 52.06 95 PRO A CA 1
ATOM 770 C C . PRO A 1 95 ? -6.373 15.988 14.914 1.00 52.06 95 PRO A C 1
ATOM 772 O O . PRO A 1 95 ? -6.547 16.319 13.740 1.00 52.06 95 PRO A O 1
ATOM 775 N N . LYS A 1 96 ? -7.300 16.177 15.859 1.00 41.12 96 LYS A N 1
ATOM 776 C CA . LYS A 1 96 ? -8.498 16.983 15.623 1.00 41.12 96 LYS A CA 1
ATOM 777 C C . LYS A 1 96 ? -8.017 18.366 15.189 1.00 41.12 96 LYS A C 1
ATOM 779 O O . LYS A 1 96 ? -7.380 19.054 15.984 1.00 41.12 96 LYS A O 1
ATOM 784 N N . SER A 1 97 ? -8.243 18.688 13.917 1.00 37.25 97 SER A N 1
ATOM 785 C CA . SER A 1 97 ? -8.068 20.035 13.372 1.00 37.25 97 SER A CA 1
ATOM 786 C C . SER A 1 97 ? -9.031 20.995 14.058 1.00 37.25 97 SER A C 1
ATOM 788 O O . SER A 1 97 ? -10.169 20.555 14.350 1.00 37.25 97 SER A O 1
#

Sequence (97 aa):
MSYLHSAPSIGRFVPKEQHVFWGERVSELLQIVAISHGFDLMRLGASEAYRLKGFLDTLEQNDYPELADWNDRVFACTRLTCRVELEKYMLEGMPKS